Protein AF-A0A2K2HDG2-F1 (afdb_monomer_lite)

Sequence (101 aa):
MNSRRLFGRDTLWLGFWLVAGGVAVVAYNTWSLCCGVCSVDNLLTLGWPGWILLVANLAAILIYAIVRKLNFMKSQVDTCFCGCQFQSGWRYCPRCGKDRK

Structure (mmCIF, N/CA/C/O backbone):
data_AF-A0A2K2HDG2-F1
#
_entry.id   AF-A0A2K2HDG2-F1
#
loop_
_atom_site.group_PDB
_atom_site.id
_atom_site.type_symbol
_atom_site.label_atom_id
_atom_site.label_alt_id
_atom_site.label_comp_id
_atom_site.label_asym_id
_atom_site.label_entity_id
_atom_site.label_seq_id
_atom_site.pdbx_PDB_ins_code
_atom_site.Cartn_x
_atom_site.Cartn_y
_atom_site.Cartn_z
_atom_site.occupancy
_atom_site.B_iso_or_equiv
_atom_site.auth_seq_id
_atom_site.auth_comp_id
_atom_site.auth_asym_id
_atom_site.auth_atom_id
_atom_site.pdbx_PDB_model_num
ATOM 1 N N . MET A 1 1 ? -6.280 -3.712 -64.299 1.00 43.56 1 MET A N 1
ATOM 2 C CA . MET A 1 1 ? -5.537 -3.127 -63.157 1.00 43.56 1 MET A CA 1
ATOM 3 C C . MET A 1 1 ? -4.522 -4.146 -62.663 1.00 43.56 1 MET A C 1
ATOM 5 O O . MET A 1 1 ? -4.862 -5.308 -62.502 1.00 43.56 1 MET A O 1
ATOM 9 N N . ASN A 1 2 ? -3.255 -3.746 -62.564 1.00 43.62 2 ASN A N 1
ATOM 10 C CA . ASN A 1 2 ? -2.103 -4.648 -62.523 1.00 43.62 2 ASN A CA 1
ATOM 11 C C . ASN A 1 2 ? -1.791 -5.093 -61.076 1.00 43.62 2 ASN A C 1
ATOM 13 O O . ASN A 1 2 ? -1.187 -4.345 -60.310 1.00 43.62 2 ASN A O 1
ATOM 17 N N . SER A 1 3 ? -2.201 -6.310 -60.703 1.00 54.19 3 SER A N 1
ATOM 18 C CA . SER A 1 3 ? -2.149 -6.852 -59.328 1.00 54.19 3 SER A CA 1
ATOM 19 C C . SER A 1 3 ? -0.736 -7.164 -58.795 1.00 54.19 3 SER A C 1
ATOM 21 O O . SER A 1 3 ? -0.588 -7.612 -57.661 1.00 54.19 3 SER A O 1
ATOM 23 N N . ARG A 1 4 ? 0.321 -6.932 -59.587 1.00 54.47 4 ARG A N 1
ATOM 24 C CA . ARG A 1 4 ? 1.712 -7.295 -59.245 1.00 54.47 4 ARG A CA 1
ATOM 25 C C . ARG A 1 4 ? 2.495 -6.221 -58.473 1.00 54.47 4 ARG A C 1
ATOM 27 O O . ARG A 1 4 ? 3.646 -6.457 -58.133 1.00 54.47 4 ARG A O 1
ATOM 34 N N . ARG A 1 5 ? 1.906 -5.048 -58.195 1.00 52.66 5 ARG A N 1
ATOM 35 C CA . ARG A 1 5 ? 2.578 -3.944 -57.467 1.00 52.66 5 ARG A CA 1
ATOM 36 C C . ARG A 1 5 ? 2.169 -3.790 -55.993 1.00 52.66 5 ARG A C 1
ATOM 38 O O . ARG A 1 5 ? 2.798 -3.006 -55.293 1.00 52.66 5 ARG A O 1
ATOM 45 N N . LEU A 1 6 ? 1.167 -4.536 -55.514 1.00 53.41 6 LEU A N 1
ATOM 46 C CA . LEU A 1 6 ? 0.714 -4.493 -54.110 1.00 53.41 6 LEU A CA 1
ATOM 47 C C . LEU A 1 6 ? 1.605 -5.318 -53.160 1.00 53.41 6 LEU A C 1
ATOM 49 O O . LEU A 1 6 ? 1.845 -4.916 -52.030 1.00 53.41 6 LEU A O 1
ATOM 53 N N . PHE A 1 7 ? 2.186 -6.420 -53.638 1.00 55.41 7 PHE A N 1
ATOM 54 C CA . PHE A 1 7 ? 2.957 -7.362 -52.809 1.00 55.41 7 PHE A CA 1
ATOM 55 C C . PHE A 1 7 ? 4.389 -6.923 -52.453 1.00 55.41 7 PHE A C 1
ATOM 57 O O . PHE A 1 7 ? 5.090 -7.629 -51.742 1.00 55.41 7 PHE A O 1
ATOM 64 N N . GLY A 1 8 ? 4.870 -5.790 -52.967 1.00 59.31 8 GLY A N 1
ATOM 65 C CA . GLY A 1 8 ? 6.223 -5.316 -52.654 1.00 59.31 8 GLY A CA 1
ATOM 66 C C . GLY A 1 8 ? 6.239 -4.412 -51.429 1.00 59.31 8 GLY A C 1
ATOM 67 O O . GLY A 1 8 ? 6.939 -4.664 -50.453 1.00 59.31 8 GLY A O 1
ATOM 68 N N . ARG A 1 9 ? 5.445 -3.340 -51.480 1.00 64.88 9 ARG A N 1
ATOM 69 C CA . ARG A 1 9 ? 5.478 -2.281 -50.468 1.00 64.88 9 ARG A CA 1
ATOM 70 C C . ARG A 1 9 ? 4.818 -2.710 -49.161 1.00 64.88 9 ARG A C 1
ATOM 72 O O . ARG A 1 9 ? 5.391 -2.479 -48.103 1.00 64.88 9 ARG A O 1
ATOM 79 N N . ASP A 1 10 ? 3.664 -3.366 -49.236 1.00 68.25 10 ASP A N 1
ATOM 80 C CA . ASP A 1 10 ? 2.885 -3.715 -48.044 1.00 68.25 10 ASP A CA 1
ATOM 81 C C . ASP A 1 10 ? 3.530 -4.882 -47.278 1.00 68.25 10 ASP A C 1
ATOM 83 O O . ASP A 1 10 ? 3.531 -4.907 -46.051 1.00 68.25 10 ASP A O 1
ATOM 87 N N . THR A 1 11 ? 4.180 -5.809 -47.986 1.00 69.69 11 THR A N 1
ATOM 88 C CA . THR A 1 11 ? 4.902 -6.941 -47.385 1.00 69.69 11 THR A CA 1
ATOM 89 C C . THR A 1 11 ? 6.220 -6.507 -46.738 1.00 69.69 11 THR A C 1
ATOM 91 O O . THR A 1 11 ? 6.555 -6.989 -45.658 1.00 69.69 11 THR A O 1
ATOM 94 N N . LEU A 1 12 ? 6.931 -5.538 -47.330 1.00 75.75 12 LEU A N 1
ATOM 95 C CA . LEU A 1 12 ? 8.091 -4.900 -46.694 1.00 75.75 12 LEU A CA 1
ATOM 96 C C . LEU A 1 12 ? 7.686 -4.074 -45.468 1.00 75.75 12 LEU A C 1
ATOM 98 O O . LEU A 1 12 ? 8.387 -4.092 -44.460 1.00 75.75 12 LEU A O 1
ATOM 102 N N . TRP A 1 13 ? 6.542 -3.390 -45.531 1.00 79.75 13 TRP A N 1
ATOM 103 C CA . TRP A 1 13 ? 5.994 -2.635 -44.406 1.00 79.75 13 TRP A CA 1
ATOM 104 C C . TRP A 1 13 ? 5.635 -3.559 -43.238 1.00 79.75 13 TRP A C 1
ATOM 106 O O . TRP A 1 13 ? 6.066 -3.327 -42.112 1.00 79.75 13 TRP A O 1
ATOM 116 N N . LEU A 1 14 ? 4.922 -4.656 -43.505 1.00 84.06 14 LEU A N 1
ATOM 117 C CA . LEU A 1 14 ? 4.611 -5.679 -42.502 1.00 84.06 14 LEU A CA 1
ATOM 118 C C . LEU A 1 14 ? 5.878 -6.310 -41.912 1.00 84.06 14 LEU A C 1
ATOM 120 O O . LEU A 1 14 ? 5.977 -6.452 -40.695 1.00 84.06 14 LEU A O 1
ATOM 124 N N . GLY A 1 15 ? 6.867 -6.634 -42.750 1.00 87.56 15 GLY A N 1
ATOM 125 C CA . GLY A 1 15 ? 8.162 -7.142 -42.297 1.00 87.56 15 GLY A CA 1
ATOM 126 C C . GLY A 1 15 ? 8.889 -6.160 -41.375 1.00 87.56 15 GLY A C 1
ATOM 127 O O . GLY A 1 15 ? 9.379 -6.558 -40.321 1.00 87.56 15 GLY A O 1
ATOM 128 N N . PHE A 1 16 ? 8.895 -4.869 -41.719 1.00 91.44 16 PHE A N 1
ATOM 129 C CA . PHE A 1 16 ? 9.469 -3.816 -40.881 1.00 91.44 16 PHE A CA 1
ATOM 130 C C . PHE A 1 16 ? 8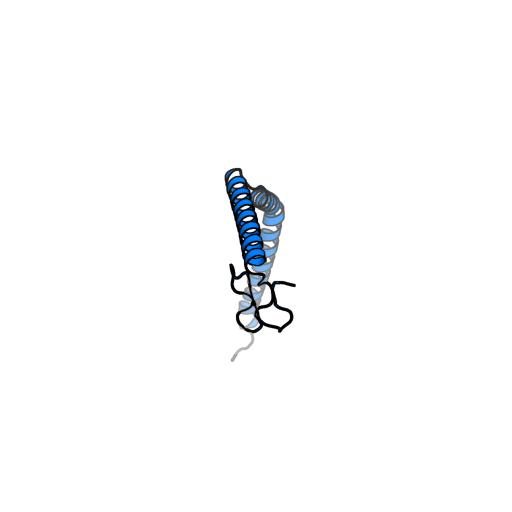.794 -3.742 -39.507 1.00 91.44 16 PHE A C 1
ATOM 132 O O . PHE A 1 16 ? 9.489 -3.735 -38.493 1.00 91.44 16 PHE A O 1
ATOM 139 N N . TRP A 1 17 ? 7.458 -3.749 -39.448 1.00 92.06 17 TRP A N 1
ATOM 140 C CA . TRP A 1 17 ? 6.729 -3.710 -38.175 1.00 92.06 17 TRP A CA 1
ATOM 141 C C . TRP A 1 17 ? 6.930 -4.968 -37.330 1.00 92.06 17 TRP A C 1
ATOM 143 O O . TRP A 1 17 ? 7.023 -4.863 -36.110 1.00 92.06 17 TRP A O 1
ATOM 153 N N . LEU A 1 18 ? 7.053 -6.143 -37.953 1.00 92.00 18 LEU A N 1
ATOM 154 C CA . LEU A 1 18 ? 7.367 -7.385 -37.244 1.00 92.00 18 LEU A CA 1
ATOM 155 C C . LEU A 1 18 ? 8.768 -7.347 -36.628 1.00 92.00 18 LEU A C 1
ATOM 157 O O . LEU A 1 18 ? 8.935 -7.711 -35.465 1.00 92.00 18 LEU A O 1
ATOM 161 N N . VAL A 1 19 ? 9.762 -6.861 -37.373 1.00 94.25 19 VAL A N 1
ATOM 162 C CA . VAL A 1 19 ? 11.127 -6.692 -36.858 1.00 94.25 19 VAL A CA 1
ATOM 163 C C . VAL A 1 19 ? 11.160 -5.632 -35.759 1.00 94.25 19 VAL A C 1
ATOM 165 O O . VAL A 1 19 ? 11.719 -5.885 -34.697 1.00 94.25 19 VAL A O 1
ATOM 168 N N . ALA A 1 20 ? 10.517 -4.480 -35.961 1.00 93.62 20 ALA A N 1
ATOM 169 C CA . ALA A 1 20 ? 10.428 -3.424 -34.956 1.00 93.62 20 ALA A CA 1
ATOM 170 C C . ALA A 1 20 ? 9.736 -3.912 -33.673 1.00 93.62 20 ALA A C 1
ATOM 172 O O . ALA A 1 20 ? 10.217 -3.642 -32.574 1.00 93.62 20 ALA A O 1
ATOM 173 N N . GLY A 1 21 ? 8.654 -4.685 -33.804 1.00 94.50 21 GLY A N 1
ATOM 174 C CA . GLY A 1 21 ? 7.976 -5.330 -32.682 1.00 94.50 21 GLY A CA 1
ATOM 175 C C . GLY A 1 21 ? 8.881 -6.325 -31.955 1.00 94.50 21 GLY A C 1
ATOM 176 O O . GLY A 1 21 ? 8.988 -6.273 -30.733 1.00 94.50 21 GLY A O 1
ATOM 177 N N . GLY A 1 22 ? 9.596 -7.179 -32.693 1.00 93.62 22 GLY A N 1
ATOM 178 C CA . GLY A 1 22 ? 10.569 -8.113 -32.119 1.00 93.62 22 GLY A CA 1
ATOM 179 C C . GLY A 1 22 ? 11.692 -7.402 -31.358 1.00 93.62 22 GLY A C 1
ATOM 180 O O . GLY A 1 22 ? 11.993 -7.761 -30.221 1.00 93.62 22 GLY A O 1
ATOM 181 N N . VAL A 1 23 ? 12.261 -6.343 -31.940 1.00 95.25 23 VAL A N 1
ATOM 182 C CA . VAL A 1 23 ? 13.284 -5.505 -31.296 1.00 95.25 23 VAL A CA 1
ATOM 183 C C . VAL A 1 23 ? 12.732 -4.836 -30.039 1.00 95.25 23 VAL A C 1
ATOM 185 O O . VAL A 1 23 ? 13.406 -4.842 -29.014 1.00 95.25 23 VAL A O 1
ATOM 188 N N . ALA A 1 24 ? 11.505 -4.311 -30.076 1.00 91.81 24 ALA A N 1
ATOM 189 C CA . ALA A 1 24 ? 10.871 -3.694 -28.914 1.00 91.81 24 ALA A CA 1
ATOM 190 C C . ALA A 1 24 ? 10.682 -4.696 -27.763 1.00 91.81 24 ALA A C 1
ATOM 192 O O . ALA A 1 24 ? 10.992 -4.376 -26.616 1.00 91.81 24 ALA A O 1
ATOM 193 N N . VAL A 1 25 ? 10.243 -5.923 -28.064 1.00 90.75 25 VAL A N 1
ATOM 194 C CA . VAL A 1 25 ? 10.109 -6.995 -27.066 1.00 90.75 25 VAL A CA 1
ATOM 195 C C . VAL A 1 25 ? 11.470 -7.342 -26.464 1.00 90.75 25 VAL A C 1
ATOM 197 O O . VAL A 1 25 ? 11.596 -7.381 -25.241 1.00 90.75 25 VAL A O 1
ATOM 200 N N . VAL A 1 26 ? 12.506 -7.552 -27.282 1.00 91.69 26 VAL A N 1
ATOM 201 C CA . VAL A 1 26 ? 13.854 -7.878 -26.784 1.00 91.69 26 VAL A CA 1
ATOM 202 C C . VAL A 1 26 ? 14.428 -6.732 -25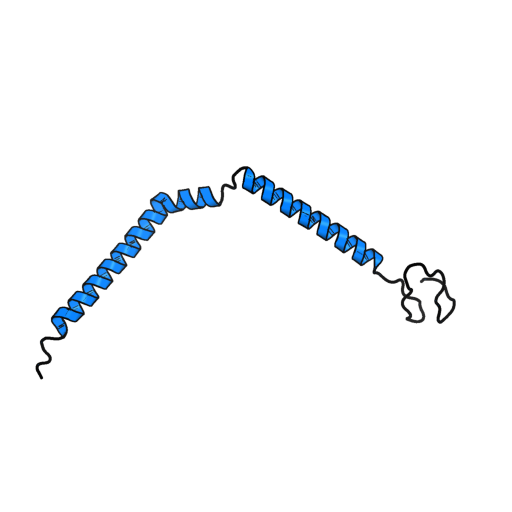.950 1.00 91.69 26 VAL A C 1
ATOM 204 O O . VAL A 1 26 ? 14.944 -6.974 -24.859 1.00 91.69 26 VAL A O 1
ATOM 207 N N . ALA A 1 27 ? 14.294 -5.486 -26.408 1.00 88.88 27 ALA A N 1
ATOM 208 C CA . ALA A 1 27 ? 14.774 -4.307 -25.694 1.00 88.88 27 ALA A CA 1
ATOM 209 C C . ALA A 1 27 ? 14.069 -4.132 -24.342 1.00 88.88 27 ALA A C 1
ATOM 211 O O . ALA A 1 27 ? 14.735 -3.908 -23.332 1.00 88.88 27 ALA A O 1
ATOM 212 N N . TYR A 1 28 ? 12.744 -4.302 -24.299 1.00 84.25 28 TYR A N 1
ATOM 213 C CA . TYR A 1 28 ? 11.977 -4.228 -23.057 1.00 84.25 28 TYR A CA 1
ATOM 214 C C . TYR A 1 28 ? 12.372 -5.331 -22.072 1.00 84.25 28 TYR A C 1
ATOM 216 O O . TYR A 1 28 ? 12.622 -5.047 -20.903 1.00 84.25 28 TYR A O 1
ATOM 224 N N . ASN A 1 29 ? 12.483 -6.580 -22.533 1.00 83.94 29 ASN A N 1
ATOM 225 C CA . ASN A 1 29 ? 12.888 -7.694 -21.672 1.00 83.94 29 ASN A CA 1
ATOM 226 C C . ASN A 1 29 ? 14.328 -7.526 -21.168 1.00 83.94 29 ASN A C 1
ATOM 228 O O . ASN A 1 29 ? 14.601 -7.790 -20.001 1.00 83.94 29 ASN A O 1
ATOM 232 N N . THR A 1 30 ? 15.235 -7.020 -22.006 1.00 83.69 30 THR A N 1
ATOM 233 C CA . THR A 1 30 ? 16.617 -6.713 -21.602 1.00 83.69 30 THR A CA 1
ATOM 234 C C . THR A 1 30 ? 16.647 -5.601 -20.554 1.00 83.69 30 THR A C 1
ATOM 236 O O . THR A 1 30 ? 17.306 -5.742 -19.528 1.00 83.69 30 THR A O 1
ATOM 239 N N . TRP A 1 31 ? 15.882 -4.523 -20.749 1.00 85.44 31 TRP A N 1
ATOM 240 C CA . TRP A 1 31 ? 15.743 -3.466 -19.745 1.00 85.44 31 TRP A CA 1
ATOM 241 C C . TRP A 1 31 ? 15.121 -3.988 -18.443 1.00 85.44 31 TRP A C 1
ATOM 243 O O . TRP A 1 31 ? 15.589 -3.652 -17.359 1.00 85.44 31 TRP A O 1
ATOM 253 N N . SER A 1 32 ? 14.111 -4.855 -18.526 1.00 75.94 32 SER A N 1
ATOM 254 C CA . SER A 1 32 ? 13.481 -5.484 -17.362 1.00 75.94 32 SER A CA 1
ATOM 255 C C . SER A 1 32 ? 14.469 -6.362 -16.579 1.00 75.94 32 SER A C 1
ATOM 257 O O . SER A 1 32 ? 14.527 -6.268 -15.353 1.00 75.94 32 SER A O 1
ATOM 259 N N . LEU A 1 33 ? 15.313 -7.135 -17.270 1.00 74.81 33 LEU A N 1
ATOM 260 C CA . LEU A 1 33 ? 16.364 -7.949 -16.652 1.00 74.81 33 LEU A CA 1
ATOM 261 C C . LEU A 1 33 ? 17.482 -7.097 -16.030 1.00 74.81 33 LEU A C 1
ATOM 263 O O . LEU A 1 33 ? 17.927 -7.397 -14.927 1.00 74.81 33 LEU A O 1
ATOM 267 N N . CYS A 1 34 ? 17.932 -6.035 -16.708 1.00 77.75 34 CYS A N 1
ATOM 268 C CA . CYS A 1 34 ? 19.066 -5.221 -16.253 1.00 77.75 34 CYS A CA 1
ATOM 269 C C . CYS A 1 34 ? 18.687 -4.128 -15.240 1.00 77.75 34 CYS A C 1
ATOM 271 O O . CYS A 1 34 ? 19.473 -3.813 -14.352 1.00 77.75 34 CYS A O 1
ATOM 273 N N . CYS A 1 35 ? 17.511 -3.518 -15.382 1.00 72.50 35 CYS A N 1
ATOM 274 C CA . CYS A 1 35 ? 17.080 -2.345 -14.613 1.00 72.50 35 CYS A CA 1
ATOM 275 C C . CYS A 1 35 ? 15.727 -2.546 -13.920 1.00 72.50 35 CYS A C 1
ATOM 277 O O . CYS A 1 35 ? 15.426 -1.845 -12.952 1.00 72.50 35 CYS A O 1
ATOM 279 N N . GLY A 1 36 ? 14.906 -3.487 -14.390 1.00 60.41 36 GLY A N 1
ATOM 280 C CA . GLY A 1 36 ? 13.594 -3.776 -13.815 1.00 60.41 36 GLY A CA 1
ATOM 281 C C . GLY A 1 36 ? 13.689 -4.385 -12.420 1.00 60.41 36 GLY A C 1
ATOM 282 O O . GLY A 1 36 ? 12.966 -3.934 -11.539 1.00 60.41 36 GLY A O 1
ATOM 283 N N . VAL A 1 37 ? 14.627 -5.309 -12.175 1.00 63.06 37 VAL A N 1
ATOM 284 C CA . VAL A 1 37 ? 14.867 -5.874 -10.829 1.00 63.06 37 VAL A CA 1
ATOM 285 C C . VAL A 1 37 ? 15.236 -4.768 -9.834 1.00 63.06 37 VAL A C 1
ATOM 287 O O . VAL A 1 37 ? 14.580 -4.626 -8.809 1.00 63.06 37 VAL A O 1
ATOM 290 N N . CYS A 1 38 ? 16.178 -3.888 -10.188 1.00 62.81 38 CYS A N 1
ATOM 291 C CA . CYS A 1 38 ? 16.562 -2.756 -9.337 1.00 62.81 38 CYS A CA 1
ATOM 292 C C . CYS A 1 38 ? 15.430 -1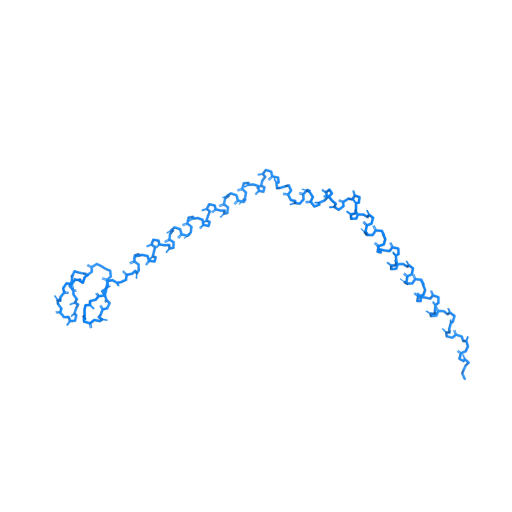.731 -9.151 1.00 62.81 38 CYS A C 1
ATOM 294 O O . CYS A 1 38 ? 15.363 -1.052 -8.128 1.00 62.81 38 CYS A O 1
ATOM 296 N N . SER A 1 39 ? 14.538 -1.585 -10.132 1.00 62.19 39 SER A N 1
ATOM 297 C CA . SER A 1 39 ? 13.389 -0.677 -10.031 1.00 62.19 39 SER A CA 1
ATOM 298 C C . SER A 1 39 ? 12.294 -1.257 -9.137 1.00 62.19 39 SER A C 1
ATOM 300 O O . SER A 1 39 ? 11.718 -0.530 -8.333 1.00 62.19 39 SER A O 1
ATOM 302 N N . VAL A 1 40 ? 12.042 -2.566 -9.232 1.00 62.75 40 VAL A N 1
ATOM 303 C CA . VAL A 1 40 ? 11.113 -3.291 -8.356 1.00 62.75 40 VAL A CA 1
ATOM 304 C C . VAL A 1 40 ? 11.636 -3.308 -6.924 1.00 62.75 40 VAL A C 1
ATOM 306 O O . VAL A 1 40 ? 10.865 -3.033 -6.009 1.00 62.75 40 VAL A O 1
ATOM 309 N N . ASP A 1 41 ? 12.938 -3.517 -6.723 1.00 64.56 41 ASP A N 1
ATOM 310 C CA . ASP A 1 41 ? 13.554 -3.412 -5.400 1.00 64.56 41 ASP A CA 1
ATOM 311 C C . ASP A 1 41 ? 13.389 -2.005 -4.817 1.00 64.56 41 ASP A C 1
ATOM 313 O O . ASP A 1 41 ? 13.027 -1.877 -3.655 1.00 64.56 41 ASP A O 1
ATOM 317 N N . ASN A 1 42 ? 13.547 -0.938 -5.606 1.00 63.44 42 ASN A N 1
ATOM 318 C CA . ASN A 1 42 ? 13.297 0.438 -5.145 1.00 63.44 42 ASN A CA 1
ATOM 319 C C . ASN A 1 42 ? 11.808 0.756 -4.897 1.00 63.44 42 ASN A C 1
ATOM 321 O O . ASN A 1 42 ? 11.486 1.616 -4.082 1.00 63.44 42 ASN A O 1
ATOM 325 N N . LEU A 1 43 ? 10.890 0.069 -5.581 1.00 64.19 43 LEU A N 1
ATOM 326 C CA . LEU A 1 43 ? 9.443 0.179 -5.354 1.00 64.19 43 LEU A CA 1
ATOM 327 C C . LEU A 1 43 ? 8.993 -0.585 -4.100 1.00 64.19 43 LEU A C 1
ATOM 329 O O . LEU A 1 43 ? 8.067 -0.151 -3.417 1.00 64.19 43 LEU A O 1
ATOM 333 N N . LEU A 1 44 ? 9.636 -1.716 -3.801 1.00 66.62 44 LEU A N 1
ATOM 334 C CA . LEU A 1 44 ? 9.343 -2.552 -2.634 1.00 66.62 44 LEU A CA 1
ATOM 335 C C . LEU A 1 44 ? 10.129 -2.130 -1.387 1.00 66.62 44 LEU A C 1
ATOM 337 O O . LEU A 1 44 ? 9.668 -2.356 -0.266 1.00 66.62 44 LEU A O 1
ATOM 341 N N . THR A 1 45 ? 11.284 -1.483 -1.551 1.00 73.44 45 THR A N 1
ATOM 342 C CA . THR A 1 45 ? 12.008 -0.843 -0.451 1.00 73.44 45 THR A CA 1
ATOM 343 C C . THR A 1 45 ? 11.302 0.453 -0.088 1.00 73.44 45 THR A C 1
ATOM 345 O O . THR A 1 45 ? 11.581 1.547 -0.572 1.00 73.44 45 THR A O 1
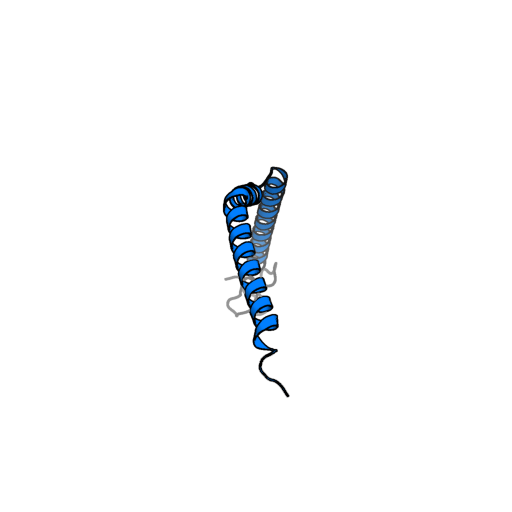ATOM 348 N N . LEU A 1 46 ? 10.324 0.310 0.801 1.00 73.00 46 LEU A N 1
ATOM 349 C CA . LEU A 1 46 ? 9.614 1.438 1.370 1.00 73.00 46 LEU A CA 1
ATOM 350 C C . LEU A 1 46 ? 10.627 2.333 2.097 1.00 73.00 46 LEU A C 1
ATOM 352 O O . LEU A 1 46 ? 11.200 1.949 3.118 1.00 73.00 46 LEU A O 1
ATOM 356 N N . GLY A 1 47 ? 10.875 3.525 1.555 1.00 81.06 47 GLY A N 1
ATOM 357 C CA . GLY A 1 47 ? 11.731 4.510 2.205 1.00 81.06 47 GLY A CA 1
ATOM 358 C C . GLY A 1 47 ? 11.173 4.928 3.569 1.00 81.06 47 GLY A C 1
ATOM 359 O O . GLY A 1 47 ? 10.001 4.703 3.887 1.00 81.06 47 GLY A O 1
ATOM 360 N N . TRP A 1 48 ? 11.988 5.627 4.359 1.00 82.94 48 TRP A N 1
ATOM 361 C CA . TRP A 1 48 ? 11.580 6.124 5.678 1.00 82.94 48 TRP A CA 1
ATOM 362 C C . TRP A 1 48 ? 10.249 6.919 5.708 1.00 82.94 48 TRP A C 1
ATOM 364 O O . TRP A 1 48 ? 9.489 6.702 6.654 1.00 82.94 48 TRP A O 1
ATOM 374 N N . PRO A 1 49 ? 9.862 7.747 4.704 1.00 85.12 49 PRO A N 1
ATOM 375 C CA . PRO A 1 49 ? 8.575 8.435 4.761 1.00 85.12 49 PRO A CA 1
ATOM 376 C C . PRO A 1 49 ? 7.410 7.484 4.450 1.00 85.12 49 PRO A C 1
ATOM 378 O O . PRO A 1 49 ? 6.316 7.648 4.987 1.00 85.12 49 PRO A O 1
ATOM 381 N N . GLY A 1 50 ? 7.644 6.451 3.633 1.00 84.62 50 GLY A N 1
ATOM 382 C CA . GLY A 1 50 ? 6.653 5.424 3.330 1.00 84.62 50 GLY A CA 1
ATOM 383 C C . GLY A 1 50 ? 6.343 4.549 4.545 1.00 84.62 50 GLY A C 1
ATOM 384 O O . GLY A 1 50 ? 5.176 4.268 4.804 1.00 84.62 50 GLY A O 1
ATOM 385 N N . TRP A 1 51 ? 7.352 4.205 5.352 1.00 88.75 51 TRP A N 1
ATOM 386 C CA . TRP A 1 51 ? 7.142 3.514 6.631 1.00 88.75 51 TRP A CA 1
ATOM 387 C C . TRP A 1 51 ? 6.294 4.326 7.606 1.00 88.75 51 TRP A C 1
ATOM 389 O O . TRP A 1 51 ? 5.373 3.779 8.212 1.00 88.75 51 TRP A O 1
ATOM 399 N N . ILE A 1 52 ? 6.559 5.630 7.726 1.00 92.00 52 ILE A N 1
ATOM 400 C CA . ILE A 1 52 ? 5.777 6.522 8.594 1.00 92.00 52 ILE A CA 1
ATOM 401 C C . ILE A 1 52 ? 4.307 6.528 8.163 1.00 92.00 52 ILE A C 1
ATOM 403 O O . ILE A 1 52 ? 3.419 6.338 8.994 1.00 92.00 52 ILE A O 1
ATOM 407 N N . LEU A 1 53 ? 4.044 6.687 6.862 1.00 90.88 53 LEU A N 1
ATOM 408 C CA . LEU A 1 53 ? 2.683 6.669 6.325 1.00 90.88 53 LEU A CA 1
ATOM 409 C C . LEU A 1 53 ? 1.999 5.316 6.530 1.00 90.88 53 LEU A C 1
ATOM 411 O O . LEU A 1 53 ? 0.827 5.278 6.904 1.00 90.88 53 LEU A O 1
ATOM 415 N N . LEU A 1 54 ? 2.709 4.209 6.311 1.00 92.44 54 LEU A N 1
ATOM 416 C CA . LEU A 1 54 ? 2.157 2.869 6.479 1.00 92.44 54 LEU A CA 1
ATOM 417 C C . LEU A 1 54 ? 1.759 2.619 7.937 1.00 92.44 54 LEU A C 1
ATOM 419 O O . LEU A 1 54 ? 0.625 2.224 8.197 1.00 92.44 54 LEU A O 1
ATOM 423 N N . VAL A 1 55 ? 2.643 2.928 8.889 1.00 95.19 55 VAL A N 1
ATOM 424 C CA . VAL A 1 55 ? 2.369 2.779 10.327 1.00 95.19 55 VAL A CA 1
ATOM 425 C C . VAL A 1 55 ? 1.217 3.682 10.769 1.00 95.19 55 VAL A C 1
ATOM 427 O O . VAL A 1 55 ? 0.327 3.224 11.486 1.00 95.19 55 VAL A O 1
ATOM 430 N N . ALA A 1 56 ? 1.180 4.935 10.310 1.00 96.12 56 ALA A N 1
ATOM 431 C CA . ALA A 1 56 ? 0.108 5.869 10.646 1.00 96.12 56 ALA A CA 1
ATOM 432 C C . ALA A 1 56 ? -1.264 5.384 10.147 1.00 96.12 56 ALA A C 1
ATOM 434 O O . ALA A 1 56 ? -2.242 5.409 10.896 1.00 96.12 56 ALA A O 1
ATOM 435 N N . ASN A 1 57 ? -1.340 4.886 8.909 1.00 96.69 57 ASN A N 1
ATOM 436 C CA . ASN A 1 57 ? -2.582 4.334 8.364 1.00 96.69 57 ASN A CA 1
ATOM 437 C C . ASN A 1 57 ? -3.011 3.060 9.100 1.00 96.69 57 ASN A C 1
ATOM 439 O O . ASN A 1 57 ? -4.191 2.887 9.402 1.00 96.69 57 ASN A O 1
ATOM 443 N N . LEU A 1 58 ? -2.062 2.188 9.445 1.00 97.00 58 LEU A N 1
AT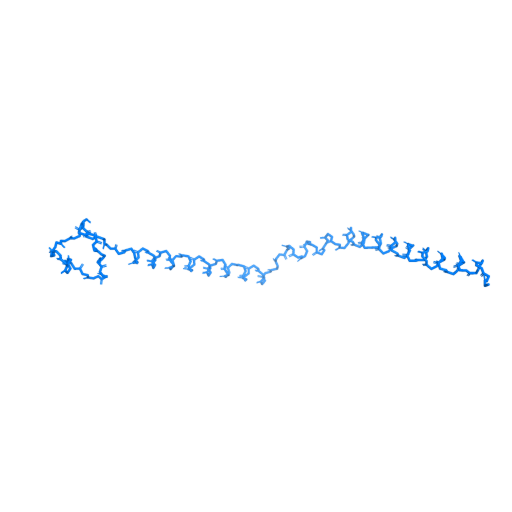OM 444 C CA . LEU A 1 58 ? -2.340 0.959 10.187 1.00 97.00 58 LEU A CA 1
ATOM 445 C C . LEU A 1 58 ? -2.875 1.272 11.595 1.00 97.00 58 LEU A C 1
ATOM 447 O O . LEU A 1 58 ? -3.862 0.677 12.032 1.00 97.00 58 LEU A O 1
ATOM 451 N N . ALA A 1 59 ? -2.307 2.280 12.263 1.00 97.12 59 ALA A N 1
ATOM 452 C CA . ALA A 1 59 ? -2.818 2.795 13.531 1.00 97.12 59 ALA A CA 1
ATOM 453 C C . ALA A 1 59 ? -4.233 3.384 13.391 1.00 97.12 59 ALA A C 1
ATOM 455 O O . ALA A 1 59 ? -5.107 3.077 14.202 1.00 97.12 59 ALA A O 1
ATOM 456 N N . ALA A 1 60 ? -4.495 4.173 12.344 1.00 96.88 60 ALA A N 1
ATOM 457 C CA . ALA A 1 60 ? -5.821 4.734 12.085 1.00 96.88 60 ALA A CA 1
ATOM 458 C C . ALA A 1 60 ? -6.885 3.640 11.874 1.00 96.88 60 ALA A C 1
ATOM 460 O O . ALA A 1 60 ? -7.976 3.720 12.442 1.00 96.88 60 ALA A O 1
ATOM 461 N N . ILE A 1 61 ? -6.552 2.582 11.124 1.00 97.31 61 ILE A N 1
ATOM 462 C CA . ILE A 1 61 ? -7.430 1.420 10.917 1.00 97.31 61 ILE A CA 1
ATOM 463 C C . ILE A 1 61 ? -7.719 0.709 12.244 1.00 97.31 61 ILE A C 1
ATOM 465 O O . ILE A 1 61 ? -8.875 0.378 12.518 1.00 97.31 61 ILE A O 1
ATOM 469 N N . LEU A 1 62 ? -6.703 0.500 13.087 1.00 97.19 62 LEU A N 1
ATOM 470 C CA . LEU A 1 62 ? -6.878 -0.126 14.401 1.00 97.19 62 LEU A CA 1
ATOM 471 C C . LEU A 1 62 ? -7.797 0.698 15.307 1.00 97.19 62 LEU A C 1
ATOM 473 O O . LEU A 1 62 ? -8.733 0.149 15.890 1.00 97.19 62 LEU A O 1
ATOM 477 N N . ILE A 1 63 ? -7.582 2.014 15.383 1.00 97.19 63 ILE A N 1
ATOM 478 C CA . ILE A 1 63 ? -8.433 2.924 16.162 1.00 97.19 63 ILE A CA 1
ATOM 479 C C . ILE A 1 63 ? -9.875 2.856 15.653 1.00 97.19 63 ILE A C 1
ATOM 481 O O . ILE A 1 63 ? -10.804 2.678 16.445 1.00 97.19 63 ILE A O 1
ATOM 485 N N . TYR A 1 64 ? -10.072 2.929 14.335 1.00 96.94 64 TYR A N 1
ATOM 486 C CA . TYR A 1 64 ? -11.396 2.829 13.729 1.00 96.94 64 TYR A CA 1
ATOM 487 C C . TYR A 1 64 ? -12.082 1.495 14.057 1.00 96.94 64 TYR A C 1
ATOM 489 O O . TYR A 1 64 ? -13.252 1.480 14.443 1.00 96.94 64 TYR A O 1
ATOM 497 N N . ALA A 1 65 ? -11.363 0.374 13.964 1.00 96.69 65 ALA A N 1
ATOM 498 C CA . ALA A 1 65 ? -11.894 -0.947 14.283 1.00 96.69 65 ALA A CA 1
ATOM 499 C C . ALA A 1 65 ? -12.310 -1.064 15.759 1.00 96.69 65 ALA A C 1
ATOM 501 O O . ALA A 1 65 ? -13.385 -1.595 16.052 1.00 96.69 65 ALA A O 1
ATOM 502 N N . ILE A 1 66 ? -11.504 -0.527 16.682 1.00 96.38 66 ILE A N 1
ATOM 503 C CA . ILE A 1 66 ? -11.817 -0.500 18.117 1.00 96.38 66 ILE A CA 1
ATOM 504 C C . ILE A 1 66 ? -13.077 0.331 18.367 1.00 96.38 66 ILE A C 1
ATOM 506 O O . ILE A 1 66 ? -14.025 -0.166 18.975 1.00 96.38 66 ILE A O 1
ATOM 510 N N . VAL A 1 67 ? -13.133 1.563 17.852 1.00 95.88 67 VAL A N 1
ATOM 511 C CA . VAL A 1 67 ? -14.296 2.451 18.018 1.00 95.88 67 VAL A CA 1
ATOM 512 C C . VAL A 1 67 ? -15.554 1.820 17.426 1.00 95.88 67 VAL A C 1
ATOM 514 O O . VAL A 1 67 ? -16.605 1.810 18.067 1.00 95.88 67 VAL A O 1
ATOM 517 N N . ARG A 1 68 ? -15.456 1.223 16.234 1.00 94.75 68 ARG A N 1
ATOM 518 C CA . ARG A 1 68 ? -16.575 0.527 15.592 1.00 94.75 68 ARG A CA 1
ATOM 519 C C . ARG A 1 68 ? -17.072 -0.642 16.438 1.00 94.75 68 ARG A C 1
ATOM 521 O O . ARG A 1 68 ? -18.281 -0.793 16.596 1.00 94.75 68 ARG A O 1
ATOM 528 N N . LYS A 1 69 ? -16.168 -1.445 17.008 1.00 92.06 69 LYS A N 1
ATOM 529 C CA . LYS A 1 69 ? -16.530 -2.572 17.878 1.00 92.06 69 LYS A CA 1
ATOM 530 C C . LYS A 1 69 ? -17.196 -2.095 19.170 1.00 92.06 69 LYS A C 1
ATOM 532 O O . LYS A 1 69 ? -18.211 -2.661 19.563 1.00 92.06 69 LYS A O 1
ATOM 537 N N . LEU A 1 70 ? -16.678 -1.038 19.796 1.00 90.00 70 LEU A N 1
ATOM 538 C CA . LEU A 1 70 ? -17.278 -0.443 20.995 1.00 90.00 70 LEU A CA 1
ATOM 539 C C . LEU A 1 70 ? -18.679 0.111 20.712 1.00 90.00 70 LEU A C 1
ATOM 541 O O . LEU A 1 70 ? -19.608 -0.153 21.472 1.00 90.00 70 LEU A O 1
ATOM 545 N N . ASN A 1 71 ? -18.855 0.813 19.592 1.00 85.94 71 ASN A N 1
ATOM 546 C CA . ASN A 1 71 ? -20.160 1.320 19.172 1.00 85.94 71 ASN A CA 1
ATOM 547 C C . ASN A 1 71 ? -21.144 0.188 18.864 1.00 85.94 71 ASN A C 1
ATOM 549 O O . ASN A 1 71 ? -22.309 0.277 19.238 1.00 85.94 71 ASN A O 1
ATOM 553 N N . PHE A 1 72 ? -20.680 -0.894 18.235 1.00 81.31 72 PHE A N 1
ATOM 554 C CA . PHE A 1 72 ? -21.510 -2.068 17.978 1.00 81.31 72 PHE A CA 1
ATOM 555 C C . PHE A 1 72 ? -21.971 -2.740 19.278 1.00 81.31 72 PHE A C 1
ATOM 557 O O . PHE A 1 72 ? -23.157 -3.017 19.424 1.00 81.31 72 PHE A O 1
ATOM 564 N N . MET A 1 73 ? -21.070 -2.930 20.249 1.00 76.31 73 MET A N 1
ATOM 565 C CA . MET A 1 73 ? -21.424 -3.481 21.564 1.00 76.31 73 MET A CA 1
ATOM 566 C C . MET A 1 73 ? -22.391 -2.568 22.323 1.00 76.31 73 MET A C 1
ATOM 568 O O . MET A 1 73 ? -23.355 -3.050 22.904 1.00 76.31 73 MET A O 1
ATOM 572 N N . LYS A 1 74 ? -22.188 -1.246 22.273 1.00 72.25 74 LYS A N 1
ATOM 573 C CA . LYS A 1 74 ? -23.120 -0.272 22.862 1.00 72.25 74 LYS A CA 1
ATOM 574 C C . LYS A 1 74 ? -24.495 -0.291 22.184 1.00 72.25 74 LYS A C 1
ATOM 576 O O . LYS A 1 74 ? -25.495 0.007 22.828 1.00 72.25 74 LYS A O 1
ATOM 581 N N . SER A 1 75 ? -24.536 -0.610 20.893 1.00 65.56 75 SER A N 1
ATOM 582 C CA . SER A 1 75 ? -25.764 -0.711 20.105 1.00 65.56 75 SER A CA 1
ATOM 583 C C . SER A 1 75 ? -26.435 -2.083 20.201 1.00 65.56 75 SER A C 1
ATOM 585 O O . SER A 1 75 ? -27.506 -2.248 19.612 1.00 65.56 75 SER A O 1
ATOM 587 N N . GLN A 1 76 ? -25.857 -3.065 20.906 1.00 64.94 76 GLN A N 1
ATOM 588 C CA . GLN A 1 76 ? -26.614 -4.258 21.264 1.00 64.94 76 GLN A CA 1
ATOM 589 C C . GLN A 1 76 ? -27.672 -3.858 22.282 1.00 64.94 76 GLN A C 1
ATOM 591 O O . GLN A 1 76 ? -27.425 -3.660 23.466 1.00 64.94 76 GLN A O 1
ATOM 596 N N . VAL A 1 77 ? -28.863 -3.663 21.741 1.00 65.06 77 VAL A N 1
ATOM 597 C CA . VAL A 1 77 ? -30.071 -3.369 22.478 1.00 65.06 77 VAL A CA 1
ATOM 598 C C . VAL A 1 77 ? -30.454 -4.607 23.285 1.00 65.06 77 VAL A C 1
ATOM 600 O O . VAL A 1 77 ? -30.722 -5.663 22.709 1.00 65.06 77 VAL A O 1
ATOM 603 N N . ASP A 1 78 ? -30.517 -4.457 24.610 1.00 68.75 78 ASP A N 1
ATOM 604 C CA . ASP A 1 78 ? -31.087 -5.466 25.501 1.00 68.75 78 ASP A CA 1
ATOM 605 C C . ASP A 1 78 ? -32.505 -5.809 25.010 1.00 68.75 78 ASP A C 1
ATOM 607 O O . ASP A 1 78 ? -33.333 -4.929 24.757 1.00 68.75 78 ASP A O 1
ATOM 611 N N . THR A 1 79 ? -32.808 -7.092 24.828 1.00 69.25 79 THR A N 1
ATOM 612 C CA . THR A 1 79 ? -34.148 -7.531 24.413 1.00 69.25 79 THR A CA 1
ATOM 613 C C . THR A 1 79 ? -34.924 -8.021 25.625 1.00 69.25 79 THR A C 1
ATOM 615 O O . THR A 1 79 ? -34.424 -8.780 26.452 1.00 69.25 79 THR A O 1
ATOM 618 N N . CYS A 1 80 ? -36.170 -7.571 25.756 1.00 72.62 80 CYS A N 1
ATOM 619 C CA . CYS A 1 80 ? -37.076 -8.088 26.771 1.00 72.62 80 CYS A CA 1
ATOM 620 C C . CYS A 1 80 ? -37.629 -9.453 26.338 1.00 72.62 80 CYS A C 1
ATOM 622 O O . CYS A 1 80 ? -37.849 -9.694 25.151 1.00 72.62 80 CYS A O 1
ATOM 624 N N . PHE A 1 81 ? -37.985 -10.309 27.298 1.00 72.94 81 PHE A N 1
ATOM 625 C CA . PHE A 1 81 ? -38.710 -11.564 27.049 1.00 72.94 81 PHE A CA 1
ATOM 626 C C . PHE A 1 81 ? -40.012 -11.393 26.244 1.00 72.94 81 PHE A C 1
ATOM 628 O O . PHE A 1 81 ? -40.449 -12.335 25.592 1.00 72.94 81 PHE A O 1
ATOM 635 N N . CYS A 1 82 ? -40.636 -10.210 26.276 1.00 75.94 82 CYS A N 1
ATOM 636 C CA . CYS A 1 82 ? -41.832 -9.902 25.485 1.00 75.94 82 CYS A CA 1
ATOM 637 C C . CYS A 1 82 ? -41.535 -9.582 24.004 1.00 75.94 82 CYS A C 1
ATOM 639 O O . CYS A 1 82 ? -42.453 -9.242 23.261 1.00 75.94 82 CYS A O 1
ATOM 641 N N . GLY A 1 83 ? -40.267 -9.650 23.583 1.00 72.31 83 GLY A N 1
ATOM 642 C CA . GLY A 1 83 ? -39.821 -9.382 22.214 1.00 72.31 83 GLY A CA 1
ATOM 643 C C . GLY A 1 83 ? -39.559 -7.906 21.898 1.00 72.31 83 GLY A C 1
ATOM 644 O O . GLY A 1 83 ? -39.181 -7.586 20.775 1.00 72.31 83 GLY A O 1
ATOM 645 N N . CYS A 1 84 ? -39.737 -6.991 22.859 1.00 73.31 84 CYS A N 1
ATOM 646 C CA . CYS A 1 84 ? -39.428 -5.571 22.670 1.00 73.31 84 CYS A CA 1
ATOM 647 C C . CYS A 1 84 ? -37.945 -5.261 22.918 1.00 73.31 84 CYS A C 1
ATOM 649 O O . CYS A 1 84 ? -37.345 -5.743 23.879 1.00 73.31 84 CYS A O 1
ATOM 651 N N . GLN A 1 85 ? -37.385 -4.403 22.069 1.00 71.50 85 GLN A N 1
ATOM 652 C CA . GLN A 1 85 ? -36.037 -3.849 22.189 1.00 71.50 85 GLN A CA 1
ATOM 653 C C . GLN A 1 85 ? -36.008 -2.721 23.240 1.00 71.50 85 GLN A C 1
ATOM 655 O O . GLN A 1 85 ? -36.826 -1.802 23.177 1.00 71.50 85 GLN A O 1
ATOM 660 N N . PHE A 1 86 ? -35.096 -2.782 24.216 1.00 69.56 86 PHE A N 1
ATOM 661 C CA . PHE A 1 86 ? -34.889 -1.715 25.201 1.00 69.56 86 PHE A CA 1
ATOM 662 C C . PHE A 1 86 ? -34.099 -0.548 24.600 1.00 69.56 86 PHE A C 1
ATOM 664 O O . PHE A 1 86 ? -32.989 -0.712 24.103 1.00 69.56 86 PHE A O 1
ATOM 671 N N . GLN A 1 87 ? -34.603 0.679 24.717 1.00 65.69 87 GLN A N 1
ATOM 672 C CA . GLN A 1 87 ? -33.754 1.838 24.441 1.00 65.69 87 GLN A CA 1
ATOM 673 C C . GLN A 1 87 ? -32.637 1.964 25.487 1.00 65.69 87 GLN A C 1
ATOM 675 O O . GLN A 1 87 ? -32.814 1.625 26.661 1.00 65.69 87 GLN A O 1
ATOM 680 N N . SER A 1 88 ? -31.480 2.483 25.067 1.00 66.25 88 SER A N 1
ATOM 681 C CA . SER A 1 88 ? -30.323 2.664 25.947 1.00 66.25 88 SER A CA 1
ATOM 682 C C . SER A 1 88 ? -30.695 3.500 27.179 1.00 66.25 88 SER A C 1
ATOM 684 O O . SER A 1 88 ? -31.115 4.648 27.036 1.00 66.25 88 SER A O 1
ATOM 686 N N . GLY A 1 89 ? -30.523 2.939 28.379 1.00 69.19 89 GLY A N 1
ATOM 687 C CA . GLY A 1 89 ? -30.771 3.625 29.657 1.00 69.19 89 GLY A CA 1
ATOM 688 C C . GLY A 1 89 ? -32.086 3.271 30.363 1.00 69.19 89 GLY A C 1
ATOM 689 O O . GLY A 1 89 ? -32.293 3.698 31.497 1.00 69.19 89 GLY A O 1
ATOM 690 N N . TRP A 1 90 ? -32.959 2.464 29.757 1.00 71.81 90 TRP A N 1
ATOM 691 C CA . TRP A 1 90 ? -34.214 2.041 30.386 1.00 71.81 90 TRP 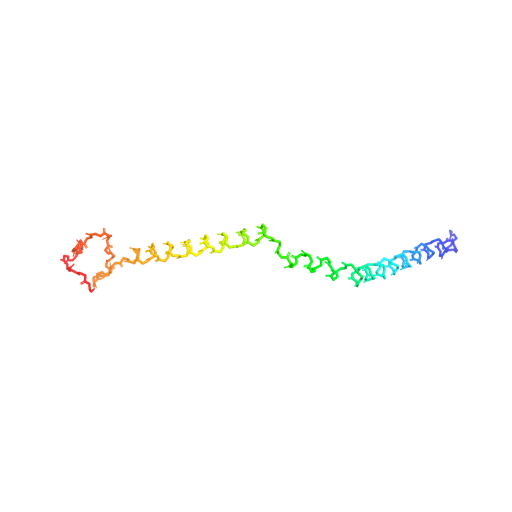A CA 1
ATOM 692 C C . TRP A 1 90 ? -33.999 0.861 31.351 1.00 71.81 90 TRP A C 1
ATOM 694 O O . TRP A 1 90 ? -33.408 -0.149 30.978 1.00 71.81 90 TRP A O 1
ATOM 704 N N . ARG A 1 91 ? -34.492 0.974 32.596 1.00 71.81 91 ARG A N 1
ATOM 705 C CA . ARG A 1 91 ? -34.455 -0.116 33.602 1.00 71.81 91 ARG A CA 1
ATOM 706 C C . ARG A 1 91 ? -35.603 -1.123 33.467 1.00 71.81 91 ARG A C 1
ATOM 708 O O . ARG A 1 91 ? -35.421 -2.276 33.834 1.00 71.81 91 ARG A O 1
ATOM 715 N N . TYR A 1 92 ? -36.751 -0.697 32.938 1.00 74.12 92 TYR A N 1
ATOM 716 C CA . TYR A 1 92 ? -37.970 -1.506 32.827 1.00 74.12 92 TYR A CA 1
ATOM 717 C C . TYR A 1 92 ? -38.567 -1.391 31.424 1.00 74.12 92 TYR A C 1
ATOM 719 O O . TYR A 1 92 ? -38.479 -0.333 30.800 1.00 74.12 92 TYR A O 1
ATOM 727 N N . CYS A 1 93 ? -39.153 -2.472 30.907 1.00 78.12 93 CYS A N 1
ATOM 728 C CA . CYS A 1 93 ? -39.729 -2.482 29.564 1.00 78.12 93 CYS A CA 1
ATOM 729 C C . CYS A 1 93 ? -41.021 -1.637 29.512 1.00 78.12 93 CYS A C 1
ATOM 731 O O . CYS A 1 93 ? -41.932 -1.911 30.296 1.00 78.12 93 CYS A O 1
ATOM 733 N N . PRO A 1 94 ? -41.187 -0.696 28.558 1.00 74.12 94 PRO A N 1
ATOM 734 C CA . PRO A 1 94 ? -42.406 0.116 28.447 1.00 74.12 94 PRO A CA 1
ATOM 735 C C . PRO A 1 94 ? -43.671 -0.700 28.160 1.00 74.12 94 PRO A C 1
ATOM 737 O O . PRO A 1 94 ? -44.772 -0.235 28.430 1.00 74.12 94 PRO A O 1
ATOM 740 N N . ARG A 1 95 ? -43.534 -1.906 27.590 1.00 77.44 95 ARG A N 1
ATOM 741 C CA . ARG A 1 95 ? -44.681 -2.725 27.174 1.00 77.44 95 ARG A CA 1
ATOM 742 C C . ARG A 1 95 ? -45.177 -3.680 28.255 1.00 77.44 95 ARG A C 1
ATOM 744 O O . ARG A 1 95 ? -46.374 -3.918 28.337 1.00 77.44 95 ARG A O 1
ATOM 751 N N . CYS A 1 96 ? -44.277 -4.267 29.042 1.00 83.25 96 CYS A N 1
ATOM 752 C CA . CYS A 1 96 ? -44.633 -5.296 30.028 1.00 83.25 96 CYS A CA 1
ATOM 753 C C . CYS A 1 96 ? -44.179 -4.985 31.460 1.00 83.25 96 CYS A C 1
ATOM 755 O O . CYS A 1 96 ? -44.464 -5.776 32.354 1.00 83.25 96 CYS A O 1
ATOM 757 N N . GLY A 1 97 ? -43.449 -3.887 31.685 1.00 75.75 97 GLY A N 1
ATOM 758 C CA . GLY A 1 97 ? -42.967 -3.472 33.007 1.00 75.75 97 GLY A CA 1
ATOM 759 C C . GLY A 1 97 ? -41.900 -4.379 33.628 1.00 75.75 97 GLY A C 1
ATOM 760 O O . GLY A 1 97 ? -41.441 -4.094 34.729 1.00 75.75 97 GLY A O 1
ATOM 761 N N . LYS A 1 98 ? -41.493 -5.457 32.946 1.00 77.56 98 LYS A N 1
ATOM 762 C CA . LYS A 1 98 ? -40.472 -6.392 33.433 1.00 77.56 98 LYS A CA 1
ATOM 763 C C . LYS A 1 98 ? -39.061 -5.872 33.174 1.00 77.56 98 LYS A C 1
ATOM 765 O O . LYS A 1 98 ? -38.837 -5.045 32.282 1.00 77.56 98 LYS A O 1
ATOM 770 N N . ASP A 1 99 ? -38.133 -6.355 33.983 1.00 68.00 99 ASP A N 1
ATOM 771 C CA . ASP A 1 99 ? -36.705 -6.102 33.893 1.00 68.00 99 ASP A CA 1
ATOM 772 C C . ASP A 1 99 ? -36.049 -6.873 32.733 1.00 68.00 99 ASP A C 1
ATOM 774 O O . ASP A 1 99 ? -36.706 -7.548 31.929 1.00 68.00 99 ASP A O 1
ATOM 778 N N . ARG A 1 100 ? -34.742 -6.657 32.578 1.00 65.25 100 ARG A N 1
ATOM 779 C CA . ARG A 1 100 ? -33.921 -7.266 31.526 1.00 65.25 100 ARG A CA 1
ATOM 780 C C . ARG A 1 100 ? -33.830 -8.777 31.743 1.00 65.25 100 ARG A C 1
ATOM 782 O O . ARG A 1 100 ? -33.907 -9.235 32.877 1.00 65.25 100 ARG A O 1
ATOM 789 N N . LYS A 1 101 ? -33.681 -9.533 30.658 1.00 55.44 101 LYS A N 1
ATOM 790 C CA . LYS A 1 101 ? -33.366 -10.961 30.739 1.00 55.44 101 LYS A CA 1
ATOM 791 C C . LYS A 1 101 ? -31.885 -11.166 31.036 1.00 55.44 101 LYS A C 1
ATOM 793 O O . LYS A 1 101 ? -31.087 -10.358 30.514 1.00 55.44 101 LYS A O 1
#

Organism: NCBI:txid1969733

Foldseek 3Di:
DDPPPPCPVVVVVVVVVVVVVVVVVVVVVVCCVPPVVVVVVVVPPQPPVSVVVVVVVVVVVVVVVVVVVVVVVQPPFQAAPVRDTDDPPDQADPPPRDGTD

Radius of gyration: 35.28 Å; chains: 1; bounding box: 64×20×97 Å

pLDDT: mean 77.96, std 13.74, range [43.56, 97.31]

Secondary structure (DSSP, 8-state):
--TTSHHHHHHHHHHHHHHHHHHHHHHHHHHIIIIIHHHHHHHHS--HHHHHHHHHHHHHHHHHHHHHHHHHHHT-PPBPTTSPBPPTT-SS-TTT-----